Protein AF-A0A497QDL5-F1 (afdb_monomer_lite)

Structure (mmCIF, N/CA/C/O backbone):
data_AF-A0A497QDL5-F1
#
_entry.id   AF-A0A497QDL5-F1
#
loop_
_atom_site.group_PDB
_atom_site.id
_atom_site.type_symbol
_atom_site.label_atom_id
_atom_site.label_alt_id
_atom_site.label_comp_id
_atom_site.label_asym_id
_atom_site.label_entity_id
_atom_site.label_seq_id
_atom_site.pdbx_PDB_ins_code
_atom_site.Cartn_x
_atom_site.Cartn_y
_atom_site.Cartn_z
_atom_site.occupancy
_atom_site.B_iso_or_equiv
_atom_site.auth_seq_id
_atom_site.auth_comp_id
_atom_site.auth_asym_id
_atom_site.auth_atom_id
_atom_site.pdbx_PDB_model_num
ATOM 1 N N . MET A 1 1 ? 12.974 12.050 -15.235 1.00 70.06 1 MET A N 1
ATOM 2 C CA . MET A 1 1 ? 13.161 11.770 -13.793 1.00 70.06 1 MET A CA 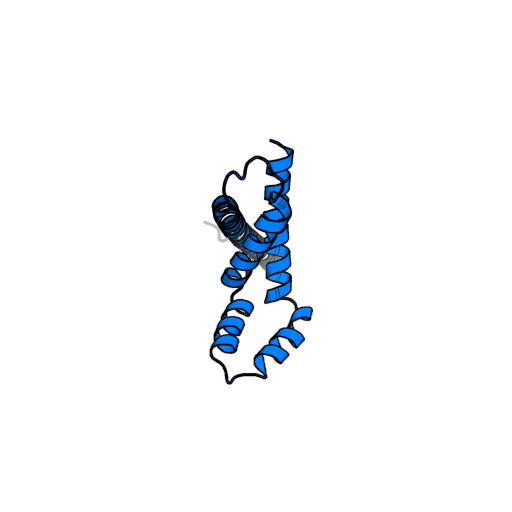1
ATOM 3 C C . MET A 1 1 ? 11.962 12.241 -12.970 1.00 70.06 1 MET A C 1
ATOM 5 O O . MET A 1 1 ? 11.304 11.392 -12.391 1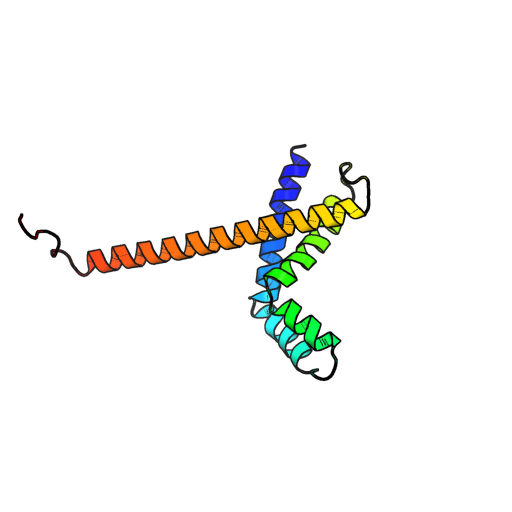.00 70.06 1 MET A O 1
ATOM 9 N N . LEU A 1 2 ? 11.583 13.526 -13.022 1.00 82.75 2 LEU A N 1
ATOM 10 C CA . LEU A 1 2 ? 10.425 14.075 -12.287 1.00 82.75 2 LEU A CA 1
ATOM 11 C C . LEU A 1 2 ? 9.112 13.285 -12.483 1.00 82.75 2 LEU A C 1
ATOM 13 O O . LEU A 1 2 ? 8.438 12.951 -11.515 1.00 82.75 2 LEU A O 1
ATOM 17 N N . LEU A 1 3 ? 8.786 12.914 -13.725 1.00 85.81 3 LEU A N 1
ATOM 18 C CA . LEU A 1 3 ? 7.562 12.166 -14.044 1.00 85.81 3 LEU A CA 1
ATOM 19 C C . LEU A 1 3 ? 7.527 10.760 -13.415 1.00 85.81 3 LEU A C 1
ATOM 21 O O . LEU A 1 3 ? 6.459 10.265 -13.071 1.00 85.81 3 LEU A O 1
ATOM 25 N N . VAL A 1 4 ? 8.687 10.126 -13.225 1.00 87.38 4 VAL A N 1
ATOM 26 C CA . VAL A 1 4 ? 8.786 8.824 -12.543 1.00 87.38 4 VAL A CA 1
ATOM 27 C C . VAL A 1 4 ? 8.561 8.997 -11.043 1.00 87.38 4 VAL A C 1
ATOM 29 O O . VAL A 1 4 ? 7.806 8.232 -10.452 1.00 87.38 4 VAL A O 1
ATOM 32 N N . SER A 1 5 ? 9.158 10.025 -10.438 1.00 89.50 5 SER A N 1
ATOM 33 C CA . SER A 1 5 ? 8.983 10.322 -9.013 1.00 89.50 5 SER A CA 1
ATOM 34 C C . SER A 1 5 ? 7.524 10.628 -8.669 1.00 89.50 5 SER A C 1
ATOM 36 O O . SER A 1 5 ? 6.996 10.094 -7.698 1.00 89.50 5 SER A O 1
ATOM 38 N N . VAL A 1 6 ? 6.836 11.414 -9.505 1.00 93.06 6 VAL A N 1
ATOM 39 C CA . VAL A 1 6 ? 5.400 11.693 -9.339 1.00 93.06 6 VAL A CA 1
ATOM 40 C C . VAL A 1 6 ? 4.574 10.408 -9.439 1.00 93.06 6 VAL A C 1
ATOM 42 O O . VAL A 1 6 ? 3.711 10.174 -8.597 1.00 93.06 6 VAL A O 1
ATOM 45 N N . LYS A 1 7 ? 4.873 9.527 -10.407 1.00 92.69 7 LYS A N 1
ATOM 46 C CA . LYS A 1 7 ? 4.215 8.213 -10.509 1.00 92.69 7 LYS A CA 1
ATOM 47 C C . LYS A 1 7 ? 4.410 7.365 -9.253 1.00 92.69 7 LYS A C 1
ATOM 49 O O . LYS A 1 7 ? 3.463 6.709 -8.841 1.00 92.69 7 LYS A O 1
ATOM 54 N N . PHE A 1 8 ? 5.592 7.397 -8.637 1.00 93.50 8 PHE A N 1
ATOM 55 C CA . PHE A 1 8 ? 5.858 6.696 -7.377 1.00 93.50 8 PHE A CA 1
ATOM 56 C C . PHE A 1 8 ? 5.004 7.218 -6.228 1.00 93.50 8 PHE A C 1
ATOM 58 O O . PHE A 1 8 ? 4.378 6.420 -5.538 1.00 93.50 8 PHE A O 1
ATOM 65 N N . ILE A 1 9 ? 4.927 8.537 -6.055 1.00 94.88 9 ILE A N 1
ATOM 66 C CA . ILE A 1 9 ? 4.097 9.143 -5.005 1.00 94.88 9 ILE A CA 1
ATOM 67 C C . ILE A 1 9 ? 2.628 8.755 -5.205 1.00 94.88 9 ILE A C 1
ATOM 69 O O . ILE A 1 9 ? 1.979 8.280 -4.276 1.00 94.88 9 ILE A O 1
ATOM 73 N N . ILE A 1 10 ? 2.121 8.885 -6.434 1.00 96.12 10 ILE A N 1
ATOM 74 C CA . ILE A 1 10 ? 0.745 8.504 -6.769 1.00 96.12 10 ILE A CA 1
ATOM 75 C C . ILE A 1 10 ? 0.519 7.008 -6.513 1.00 96.12 10 ILE A C 1
ATOM 77 O O . ILE A 1 10 ? -0.499 6.642 -5.939 1.00 96.12 10 ILE A O 1
ATOM 81 N N . ALA A 1 11 ? 1.464 6.143 -6.884 1.00 96.62 11 ALA A N 1
ATOM 82 C CA . ALA A 1 11 ? 1.350 4.702 -6.681 1.00 96.62 11 ALA A CA 1
ATOM 83 C C . ALA A 1 11 ? 1.257 4.318 -5.198 1.00 96.62 11 ALA A C 1
ATOM 85 O O . ALA A 1 11 ? 0.461 3.449 -4.843 1.00 96.62 11 ALA A O 1
ATOM 86 N N . VAL A 1 12 ? 2.028 4.980 -4.330 1.00 97.19 12 VAL A N 1
ATOM 87 C CA . VAL A 1 12 ? 1.949 4.784 -2.876 1.00 97.19 12 VAL A CA 1
ATOM 88 C C . VAL A 1 12 ? 0.574 5.209 -2.354 1.00 97.19 12 VAL A C 1
ATOM 90 O O . VAL A 1 12 ? -0.089 4.424 -1.683 1.00 97.19 12 VAL A O 1
ATOM 93 N N . ILE A 1 13 ? 0.096 6.399 -2.734 1.00 96.38 13 ILE A N 1
ATOM 94 C CA . ILE A 1 13 ? -1.216 6.911 -2.302 1.00 96.38 13 ILE A CA 1
ATOM 95 C C . ILE A 1 13 ? -2.360 6.008 -2.786 1.00 96.38 13 ILE A C 1
ATOM 97 O O . ILE A 1 13 ? -3.266 5.696 -2.018 1.00 96.38 13 ILE A O 1
ATOM 101 N N . ILE A 1 14 ? -2.320 5.569 -4.047 1.00 96.81 14 ILE A N 1
ATOM 102 C CA . ILE A 1 14 ? -3.333 4.675 -4.625 1.00 96.81 14 ILE A CA 1
ATOM 103 C C . ILE A 1 14 ? -3.320 3.320 -3.920 1.00 96.81 14 ILE A C 1
ATOM 105 O O . ILE A 1 14 ? -4.385 2.784 -3.623 1.00 96.81 14 ILE A O 1
ATOM 109 N N . THR A 1 15 ? -2.136 2.771 -3.642 1.00 97.25 15 THR A N 1
ATOM 110 C CA . THR A 1 15 ? -2.010 1.491 -2.932 1.00 97.25 15 THR A CA 1
ATOM 111 C C . THR A 1 15 ? -2.701 1.562 -1.579 1.00 97.25 15 THR A C 1
ATOM 113 O O . THR A 1 15 ? -3.495 0.681 -1.251 1.00 97.25 15 THR A O 1
ATOM 116 N N . GLU A 1 16 ? -2.463 2.638 -0.835 1.00 95.06 16 GLU A N 1
ATOM 117 C CA . GLU A 1 16 ? -3.083 2.865 0.464 1.00 95.06 16 GLU A CA 1
ATOM 118 C C . GLU A 1 16 ? -4.604 2.993 0.352 1.00 95.06 16 GLU A C 1
ATOM 120 O O . GLU A 1 16 ? -5.348 2.247 0.985 1.00 95.06 16 GLU A O 1
ATOM 125 N N . ALA A 1 17 ? -5.073 3.873 -0.536 1.00 94.44 17 ALA A N 1
ATOM 126 C CA . ALA A 1 17 ? -6.495 4.130 -0.722 1.00 94.44 17 ALA A CA 1
ATOM 127 C C . ALA A 1 17 ? -7.268 2.865 -1.124 1.00 94.44 17 ALA A C 1
ATOM 129 O O . ALA A 1 17 ? -8.344 2.599 -0.590 1.00 94.44 17 ALA A O 1
ATOM 130 N N . ILE A 1 18 ? -6.720 2.053 -2.037 1.00 95.00 18 ILE A N 1
ATOM 131 C CA . ILE A 1 18 ? -7.341 0.780 -2.426 1.00 95.00 18 ILE A CA 1
ATOM 132 C C . ILE A 1 18 ? -7.275 -0.217 -1.264 1.00 95.00 18 ILE A C 1
ATOM 134 O O . ILE A 1 18 ? -8.248 -0.932 -1.035 1.00 95.00 18 ILE A O 1
ATOM 138 N N . THR A 1 19 ? -6.175 -0.262 -0.505 1.00 94.25 19 THR A N 1
ATOM 139 C CA . THR A 1 19 ? -6.047 -1.168 0.648 1.00 94.25 19 THR A CA 1
ATOM 140 C C . THR A 1 19 ? -7.111 -0.865 1.692 1.00 94.25 19 THR A C 1
ATOM 142 O O . THR A 1 19 ? -7.830 -1.774 2.112 1.00 94.25 19 THR A O 1
ATOM 145 N N . GLU A 1 20 ? -7.272 0.399 2.081 1.00 91.25 20 GLU A N 1
ATOM 146 C CA . GLU A 1 20 ? -8.318 0.803 3.020 1.00 91.25 20 GLU A CA 1
ATOM 147 C C . GLU A 1 20 ? -9.715 0.559 2.454 1.00 91.25 20 GLU A C 1
ATOM 149 O O . GLU A 1 20 ? -10.591 0.055 3.161 1.00 91.25 20 GLU A O 1
ATOM 154 N N . LEU A 1 21 ? -9.930 0.843 1.168 1.00 91.19 21 LEU A N 1
ATOM 155 C CA . LEU A 1 21 ? -11.213 0.591 0.527 1.00 91.19 21 LEU A CA 1
ATOM 156 C C . LEU A 1 21 ? -11.565 -0.901 0.565 1.00 91.19 21 LEU A C 1
ATOM 158 O O . LEU A 1 21 ? -12.680 -1.258 0.932 1.00 91.19 21 LEU A O 1
ATOM 162 N N . VAL A 1 22 ? -10.633 -1.794 0.246 1.00 89.06 22 VAL A N 1
ATOM 163 C CA . VAL A 1 22 ? -10.900 -3.238 0.237 1.00 89.06 22 VAL A CA 1
ATOM 164 C C . VAL A 1 22 ? -11.067 -3.789 1.656 1.00 89.06 22 VAL A C 1
ATOM 166 O O . VAL A 1 22 ? -11.965 -4.597 1.899 1.00 89.06 22 VAL A O 1
ATOM 169 N N . THR A 1 23 ? -10.237 -3.352 2.605 1.00 86.94 23 THR A N 1
ATOM 170 C CA . THR A 1 23 ? -10.164 -3.976 3.940 1.00 86.94 23 THR A CA 1
ATOM 171 C C . THR A 1 23 ? -11.054 -3.319 4.993 1.00 86.94 23 THR A C 1
ATOM 173 O O . THR A 1 23 ? -11.602 -4.011 5.853 1.00 86.94 23 THR A O 1
ATOM 176 N N . LYS A 1 24 ? -11.275 -2.002 4.927 1.00 83.88 24 LYS A N 1
ATOM 177 C CA . LYS A 1 24 ? -12.062 -1.254 5.922 1.00 83.88 24 LYS A CA 1
ATOM 178 C C . LYS A 1 24 ? -13.440 -0.835 5.418 1.00 83.88 24 LYS A C 1
ATOM 180 O O . LYS A 1 24 ? -14.338 -0.658 6.238 1.00 83.88 24 LYS A O 1
ATOM 185 N N . SER A 1 25 ? -13.657 -0.696 4.106 1.00 84.06 25 SER A N 1
ATOM 186 C CA . SER A 1 25 ? -14.958 -0.203 3.639 1.00 84.06 25 SER A CA 1
ATOM 187 C C . SER A 1 25 ? -16.093 -1.205 3.870 1.00 84.06 25 SER A C 1
ATOM 189 O O . SER A 1 25 ? -15.956 -2.427 3.712 1.00 84.06 25 SER A O 1
ATOM 191 N N . SER A 1 26 ? -17.261 -0.653 4.197 1.00 79.88 26 SER A N 1
ATOM 192 C CA . SER A 1 26 ? -18.531 -1.375 4.222 1.00 79.88 26 SER A CA 1
ATOM 193 C C . SER A 1 26 ? -18.965 -1.828 2.827 1.00 79.88 26 SER A C 1
ATOM 195 O O . SER A 1 26 ? -19.694 -2.807 2.715 1.00 79.88 26 SER A O 1
ATOM 197 N N . PHE A 1 27 ? -18.482 -1.174 1.765 1.00 80.81 27 PHE A N 1
ATOM 198 C CA . PHE A 1 27 ? -18.816 -1.513 0.381 1.00 80.81 27 PHE A CA 1
ATOM 199 C C . PHE A 1 27 ? -18.350 -2.920 -0.001 1.00 80.81 27 PHE A C 1
ATOM 201 O O . PHE A 1 27 ? -19.082 -3.670 -0.638 1.00 80.81 27 PHE A O 1
ATOM 208 N N . PHE A 1 28 ? -17.159 -3.316 0.450 1.00 81.19 28 PHE A N 1
ATOM 209 C CA . PHE A 1 28 ? -16.630 -4.662 0.221 1.00 81.19 28 PHE A CA 1
ATOM 210 C C . PHE A 1 28 ? -17.080 -5.681 1.277 1.00 81.19 28 PHE A C 1
ATOM 212 O O . PHE A 1 28 ? -16.709 -6.852 1.202 1.00 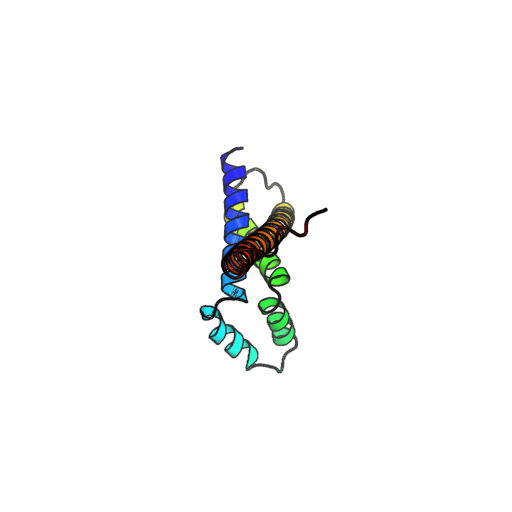81.19 28 PHE A O 1
ATOM 219 N N . LYS A 1 29 ? -17.897 -5.280 2.260 1.00 78.88 29 LYS A N 1
ATOM 220 C CA . LYS A 1 29 ? -18.412 -6.179 3.301 1.00 78.88 29 LYS A CA 1
ATOM 221 C C . LYS A 1 29 ? -19.296 -7.309 2.742 1.00 78.88 29 LYS A C 1
ATOM 223 O O . LYS A 1 29 ? -19.015 -8.449 3.094 1.00 78.88 29 LYS A O 1
ATOM 228 N N . PRO A 1 30 ? -20.257 -7.073 1.823 1.00 81.06 30 PRO A N 1
ATOM 229 C CA . PRO A 1 30 ? -21.075 -8.149 1.255 1.00 81.06 30 PRO A CA 1
ATOM 230 C C . PRO A 1 30 ? -20.241 -9.142 0.444 1.00 81.06 30 PRO A C 1
ATOM 232 O O . PRO A 1 30 ? -20.489 -10.342 0.481 1.00 81.06 30 PRO A O 1
ATOM 235 N N . LEU A 1 31 ? -19.219 -8.650 -0.268 1.00 80.19 31 LEU A N 1
ATOM 236 C CA . LEU A 1 31 ? -18.306 -9.505 -1.023 1.00 80.19 31 LEU A CA 1
ATOM 237 C C . LEU A 1 31 ? -17.483 -10.387 -0.077 1.00 80.19 31 LEU A C 1
ATOM 239 O O . LEU A 1 31 ? -17.372 -11.591 -0.301 1.00 80.19 31 LEU A O 1
ATOM 243 N N . ARG A 1 32 ? -16.958 -9.801 1.005 1.00 74.19 32 ARG A N 1
ATOM 244 C CA . ARG A 1 32 ? -16.259 -10.529 2.068 1.00 74.19 32 ARG A CA 1
ATOM 245 C C . ARG A 1 32 ? -17.161 -11.589 2.695 1.00 74.19 32 ARG A C 1
ATOM 247 O O . ARG A 1 32 ? -16.792 -12.755 2.705 1.00 74.19 32 ARG A O 1
ATOM 254 N N . GLU A 1 33 ? -18.373 -11.225 3.103 1.00 80.25 33 GLU A N 1
ATOM 255 C CA . GLU A 1 33 ? -19.368 -12.149 3.665 1.00 80.25 33 GLU A CA 1
ATOM 256 C C . GLU A 1 33 ? -19.750 -13.274 2.692 1.00 80.25 33 GLU A 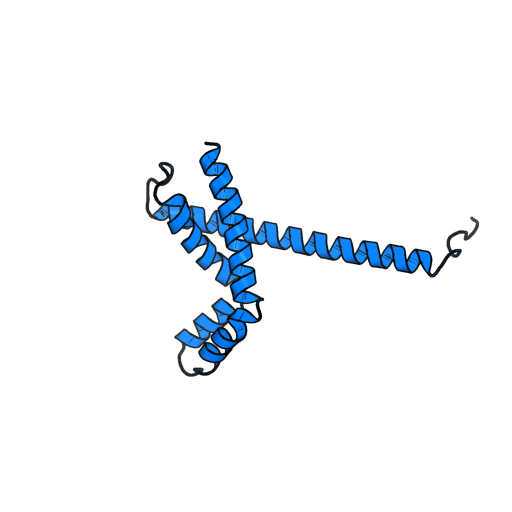C 1
ATOM 258 O O . GLU A 1 33 ? -19.865 -14.433 3.098 1.00 80.25 33 GLU A O 1
ATOM 263 N N . TRP A 1 34 ? -19.868 -12.975 1.396 1.00 80.81 34 TRP A N 1
ATOM 264 C CA . TRP A 1 34 ? -20.106 -13.984 0.366 1.00 80.81 34 TRP A CA 1
ATOM 265 C C . TRP A 1 34 ? -18.948 -14.982 0.264 1.00 80.81 34 TRP A C 1
ATOM 267 O O . TRP A 1 34 ? -19.185 -16.192 0.292 1.00 80.81 34 TRP A O 1
ATOM 277 N N . PHE A 1 35 ? -17.698 -14.507 0.236 1.00 70.31 35 PHE A N 1
ATOM 278 C CA . PHE A 1 35 ? -16.521 -15.380 0.304 1.00 70.31 35 PHE A CA 1
ATOM 279 C C . PHE A 1 35 ? -16.466 -16.167 1.624 1.00 70.31 35 PHE A C 1
ATOM 281 O O . PHE A 1 35 ? -16.095 -17.341 1.624 1.00 70.31 35 PHE A O 1
ATOM 288 N N . PHE A 1 36 ? -16.899 -15.568 2.735 1.00 69.12 36 PHE A N 1
ATOM 289 C CA . PHE A 1 36 ? -16.943 -16.202 4.056 1.00 69.12 36 PHE A CA 1
ATOM 290 C C . PHE A 1 36 ? -18.038 -17.252 4.210 1.00 69.12 36 PHE A C 1
ATOM 292 O O . PHE A 1 36 ? -17.927 -18.097 5.098 1.00 69.12 36 PHE A O 1
ATOM 299 N N . SER A 1 37 ? -19.064 -17.246 3.358 1.00 73.00 37 SER A N 1
ATOM 300 C CA . SER A 1 37 ? -20.115 -18.269 3.374 1.00 73.00 37 SER A CA 1
ATOM 301 C C . SER A 1 37 ? -19.628 -19.641 2.880 1.00 73.00 37 SER A C 1
ATOM 303 O O . SER A 1 37 ? -20.215 -20.664 3.225 1.00 73.00 37 SER A O 1
ATOM 305 N N . LYS A 1 38 ? -18.516 -19.700 2.130 1.00 69.31 38 LYS A N 1
ATOM 306 C CA . LYS A 1 38 ? -17.960 -20.940 1.558 1.00 69.31 38 LYS A CA 1
ATOM 307 C C . LYS A 1 38 ? -16.742 -21.437 2.349 1.00 69.31 38 LYS A C 1
ATOM 309 O O . LYS A 1 38 ? -15.608 -21.352 1.889 1.00 69.31 38 LYS A O 1
ATOM 314 N N . LYS A 1 39 ? -16.958 -21.954 3.566 1.00 59.44 39 LYS A N 1
ATOM 315 C CA . LYS A 1 39 ? -15.872 -22.277 4.525 1.00 59.44 39 LYS A CA 1
ATOM 316 C C . LYS A 1 39 ? -15.071 -23.567 4.281 1.00 59.44 39 LYS A C 1
ATOM 318 O O . LYS A 1 39 ? -14.068 -23.767 4.968 1.00 59.44 39 LYS A O 1
ATOM 323 N N . ASP A 1 40 ? -15.425 -24.402 3.307 1.00 68.69 40 ASP A N 1
ATOM 324 C CA . ASP A 1 40 ? -14.895 -25.777 3.260 1.00 68.69 40 ASP A CA 1
ATOM 325 C C . ASP A 1 40 ? -13.627 -26.015 2.428 1.00 68.69 40 ASP A C 1
ATOM 327 O O . ASP A 1 40 ? -13.136 -27.141 2.381 1.00 68.69 40 ASP A O 1
ATOM 331 N N . THR A 1 41 ? -13.006 -24.991 1.827 1.00 78.25 41 THR A N 1
ATOM 332 C CA . THR A 1 41 ? -11.728 -25.191 1.111 1.00 78.25 41 THR A CA 1
ATOM 333 C C . THR A 1 41 ? -10.568 -24.394 1.709 1.00 78.25 41 THR A C 1
ATOM 335 O O . THR A 1 41 ? -10.713 -23.259 2.167 1.00 78.25 41 THR A O 1
ATOM 338 N N . LYS A 1 42 ? -9.365 -24.993 1.690 1.00 80.88 42 LYS A N 1
ATOM 339 C CA . LYS A 1 42 ? -8.113 -24.356 2.151 1.00 80.88 42 LYS A CA 1
ATOM 340 C C . LYS A 1 42 ? -7.843 -23.019 1.447 1.00 80.88 42 LYS A C 1
ATOM 342 O O . LYS A 1 42 ? -7.305 -22.106 2.064 1.00 80.88 42 LYS A O 1
ATOM 347 N N . ILE A 1 43 ? -8.254 -22.899 0.184 1.00 81.06 43 ILE A N 1
ATOM 348 C CA . ILE A 1 43 ? -8.092 -21.686 -0.623 1.00 81.06 43 ILE A CA 1
ATOM 349 C C . ILE A 1 43 ? -8.941 -20.545 -0.056 1.00 81.06 43 ILE A C 1
ATOM 351 O O . ILE A 1 43 ? -8.422 -19.447 0.124 1.00 81.06 43 ILE A O 1
ATOM 355 N N . PHE A 1 44 ? -10.202 -20.800 0.311 1.00 79.12 44 PHE A N 1
ATOM 356 C CA . PHE A 1 44 ? -11.050 -19.771 0.924 1.00 79.12 44 PHE A CA 1
ATOM 357 C C . PHE A 1 44 ? -10.512 -19.310 2.283 1.00 79.12 44 PHE A C 1
ATOM 359 O O . PHE A 1 44 ? -10.598 -18.126 2.592 1.00 79.12 44 PHE A O 1
ATOM 366 N N . LYS A 1 45 ? -9.878 -20.196 3.066 1.00 78.69 45 LYS A N 1
ATOM 367 C CA . LYS A 1 45 ? -9.207 -19.804 4.322 1.00 78.69 45 LYS A CA 1
ATOM 368 C C . LYS A 1 45 ? -8.005 -18.885 4.091 1.00 78.69 45 LYS A C 1
ATOM 370 O O . 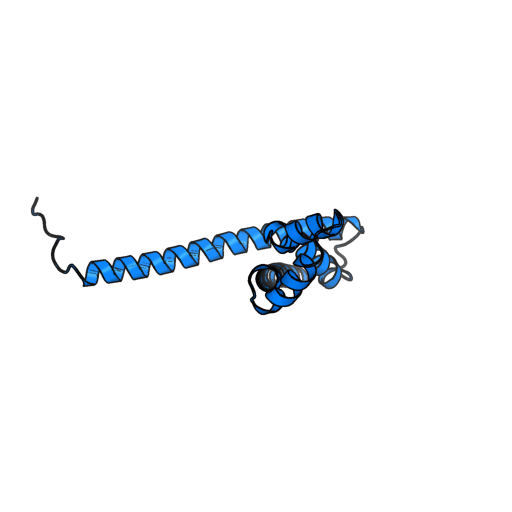LYS A 1 45 ? -7.840 -17.914 4.824 1.00 78.69 45 LYS A O 1
ATOM 375 N N . TRP A 1 46 ? -7.183 -19.171 3.082 1.00 83.25 46 TRP A N 1
ATOM 376 C CA . TRP A 1 46 ? -6.066 -18.296 2.715 1.00 83.25 46 TRP A CA 1
ATOM 377 C C . TRP A 1 46 ? -6.565 -16.936 2.215 1.00 83.25 46 TRP A C 1
ATOM 379 O O . TRP A 1 46 ? -6.090 -15.899 2.673 1.00 83.25 46 TRP A O 1
ATOM 389 N N . LEU A 1 47 ? -7.576 -16.940 1.342 1.00 82.25 47 LEU A N 1
ATOM 390 C CA . LEU A 1 47 ? -8.160 -15.722 0.785 1.00 82.25 47 LEU A CA 1
ATOM 391 C C . LEU A 1 47 ? -8.820 -14.857 1.871 1.00 82.25 47 LEU A C 1
ATOM 393 O O . LEU A 1 47 ? -8.681 -13.639 1.862 1.00 82.25 47 LEU A O 1
ATOM 397 N N . HIS A 1 48 ? -9.471 -15.487 2.850 1.00 79.19 48 HIS A N 1
ATOM 398 C CA . HIS A 1 48 ? -10.000 -14.818 4.038 1.00 79.19 48 HIS A CA 1
ATOM 399 C C . HIS A 1 48 ? -8.902 -14.102 4.823 1.00 79.19 48 HIS A C 1
ATOM 401 O O . HIS A 1 48 ? -8.998 -12.900 5.051 1.00 79.19 48 HIS A O 1
ATOM 407 N N . SER A 1 49 ? -7.818 -14.813 5.154 1.00 81.56 49 SER A N 1
ATOM 408 C CA . SER A 1 49 ? -6.680 -14.217 5.861 1.00 81.56 49 SER A CA 1
ATOM 409 C C . SER A 1 49 ? -6.054 -13.055 5.087 1.00 81.56 49 SER A C 1
ATOM 411 O O . SER A 1 49 ? -5.488 -12.155 5.699 1.00 81.56 49 SER A O 1
ATOM 413 N N . LEU A 1 50 ? -6.133 -13.077 3.756 1.00 84.75 50 LEU A N 1
ATOM 414 C CA . LEU A 1 50 ? -5.609 -12.030 2.889 1.00 84.75 50 LEU A CA 1
ATOM 415 C C . LEU A 1 50 ? -6.499 -10.781 2.893 1.00 84.75 50 LEU A C 1
ATOM 417 O O . LEU A 1 50 ? -5.969 -9.680 2.995 1.00 84.75 50 LEU A O 1
ATOM 421 N N . PHE A 1 51 ? -7.825 -10.942 2.839 1.00 82.31 51 PHE A N 1
ATOM 422 C CA . PHE A 1 51 ? -8.774 -9.822 2.879 1.00 82.31 51 PHE A CA 1
ATOM 423 C C . PHE A 1 51 ? -8.902 -9.165 4.259 1.00 82.31 51 PHE A C 1
ATOM 425 O O . PHE A 1 51 ? -9.193 -7.971 4.332 1.00 82.31 51 PHE A O 1
ATOM 432 N N . ASP A 1 52 ? -8.664 -9.910 5.339 1.00 82.69 52 ASP A N 1
ATOM 433 C CA . ASP A 1 52 ? -8.688 -9.361 6.701 1.00 82.69 52 ASP A CA 1
ATOM 434 C C . ASP A 1 52 ? -7.368 -8.685 7.096 1.00 82.69 52 ASP A C 1
ATOM 436 O O . ASP A 1 52 ? -7.332 -7.811 7.961 1.00 82.69 52 ASP A O 1
ATOM 440 N N . CYS A 1 53 ? -6.267 -9.061 6.449 1.00 87.12 53 CYS A N 1
ATOM 441 C CA . CYS A 1 53 ? -4.949 -8.504 6.710 1.00 87.12 53 CYS A CA 1
ATOM 442 C C . CYS A 1 53 ? -4.666 -7.325 5.765 1.00 87.12 53 CYS A C 1
ATOM 444 O O . CYS A 1 53 ? -4.196 -7.525 4.645 1.00 87.12 53 CYS A O 1
ATOM 446 N N . GLY A 1 54 ? -4.863 -6.086 6.236 1.00 87.50 54 GLY A N 1
ATOM 447 C CA . GLY A 1 54 ? -4.528 -4.857 5.489 1.00 87.50 54 GLY A CA 1
ATOM 448 C C . GLY A 1 54 ? -3.105 -4.851 4.928 1.00 87.50 54 GLY A C 1
ATOM 449 O O . GLY A 1 54 ? -2.899 -4.557 3.756 1.00 87.50 54 GLY A O 1
ATOM 450 N N . TYR A 1 55 ? -2.135 -5.296 5.729 1.00 89.38 55 TYR A N 1
ATOM 451 C CA . TYR A 1 55 ? -0.738 -5.426 5.310 1.00 89.38 55 TYR A CA 1
ATOM 452 C C . TYR A 1 55 ? -0.530 -6.479 4.205 1.00 89.38 55 TYR A C 1
ATOM 454 O O . TYR A 1 55 ? 0.319 -6.337 3.333 1.00 89.38 55 TYR A O 1
ATOM 462 N N . CYS A 1 56 ? -1.283 -7.574 4.233 1.00 91.25 56 CYS A N 1
ATOM 463 C CA . CYS A 1 56 ? -1.169 -8.623 3.230 1.00 91.25 56 CYS A CA 1
ATOM 464 C C . CYS A 1 56 ? -1.813 -8.154 1.926 1.00 91.25 56 CYS A C 1
ATOM 466 O O . CYS A 1 56 ? -1.229 -8.308 0.858 1.00 91.25 56 CYS A O 1
ATOM 468 N N . MET A 1 57 ? -2.991 -7.533 2.028 1.00 92.69 57 MET A N 1
ATOM 469 C CA . MET A 1 57 ? -3.713 -6.968 0.896 1.00 92.69 57 MET A CA 1
ATOM 470 C C . MET A 1 57 ? -2.912 -5.854 0.207 1.00 92.69 57 MET A C 1
ATOM 472 O O . MET A 1 57 ? -2.845 -5.835 -1.024 1.00 92.69 57 MET A O 1
ATOM 476 N N . SER A 1 58 ? -2.244 -4.978 0.969 1.00 94.94 58 SER A N 1
ATOM 477 C CA . SER A 1 58 ? -1.436 -3.890 0.404 1.00 94.94 58 SER A CA 1
ATOM 478 C C . SER A 1 58 ? -0.262 -4.385 -0.433 1.00 94.94 58 SER A C 1
ATOM 480 O O . SER A 1 58 ? 0.047 -3.759 -1.442 1.00 94.94 58 SER A O 1
ATOM 482 N N . LEU A 1 59 ? 0.324 -5.546 -0.120 1.00 95.38 59 LEU A N 1
ATOM 483 C CA . LEU A 1 59 ? 1.371 -6.149 -0.950 1.00 95.38 59 LEU A CA 1
ATOM 484 C C . LEU A 1 59 ? 0.848 -6.526 -2.343 1.00 95.38 59 LEU A C 1
ATOM 486 O O . LEU A 1 59 ? 1.485 -6.223 -3.353 1.00 95.38 59 LEU A O 1
ATOM 490 N N . TRP A 1 60 ? -0.319 -7.173 -2.406 1.00 94.81 60 TRP A N 1
ATOM 491 C CA . TRP A 1 60 ? -0.928 -7.595 -3.673 1.00 94.81 60 TRP A CA 1
ATOM 492 C C . TRP A 1 60 ? -1.406 -6.405 -4.499 1.00 94.81 60 TRP A C 1
ATOM 494 O O . TRP A 1 60 ? -1.210 -6.380 -5.715 1.00 94.81 60 TRP A O 1
ATOM 504 N N . ILE A 1 61 ? -1.975 -5.395 -3.841 1.00 96.06 61 ILE A N 1
ATOM 505 C CA . ILE A 1 61 ? -2.363 -4.140 -4.487 1.00 96.06 61 ILE A CA 1
ATOM 506 C C . ILE A 1 61 ? -1.124 -3.418 -5.014 1.00 96.06 61 ILE A C 1
ATOM 508 O O . ILE A 1 61 ? -1.115 -3.030 -6.177 1.00 96.06 61 ILE A O 1
ATOM 512 N N . ALA A 1 62 ? -0.063 -3.282 -4.215 1.00 96.62 62 ALA A N 1
ATOM 513 C CA . ALA A 1 62 ? 1.171 -2.622 -4.631 1.00 96.62 62 ALA A CA 1
ATOM 514 C C . ALA A 1 62 ? 1.819 -3.316 -5.832 1.00 96.62 62 ALA A C 1
ATOM 516 O O . ALA A 1 62 ? 2.340 -2.649 -6.724 1.00 96.62 62 ALA A O 1
ATOM 517 N N . TRP A 1 63 ? 1.764 -4.650 -5.880 1.00 95.19 63 TRP A N 1
ATOM 518 C CA . TRP A 1 63 ? 2.247 -5.417 -7.023 1.00 95.19 63 TRP A CA 1
ATOM 519 C C . TRP A 1 63 ? 1.387 -5.205 -8.276 1.00 95.19 63 TRP A C 1
ATOM 521 O O . TRP A 1 63 ? 1.920 -4.990 -9.362 1.00 95.19 63 TRP A O 1
ATOM 531 N N . ALA A 1 64 ? 0.059 -5.181 -8.145 1.00 95.31 64 ALA A N 1
ATOM 532 C CA . ALA A 1 64 ? -0.814 -4.832 -9.264 1.00 95.31 64 ALA A CA 1
ATOM 533 C C . ALA A 1 64 ? -0.547 -3.394 -9.749 1.00 95.31 64 ALA A C 1
ATOM 535 O O . ALA A 1 64 ? -0.365 -3.156 -10.942 1.00 95.31 64 ALA A O 1
ATOM 536 N N . VAL A 1 65 ? -0.453 -2.434 -8.827 1.00 95.62 65 VAL A N 1
ATOM 537 C CA . VAL A 1 65 ? -0.159 -1.026 -9.120 1.00 95.62 65 VAL A CA 1
ATOM 538 C C . VAL A 1 65 ? 1.203 -0.876 -9.800 1.00 95.62 65 VAL A C 1
ATOM 540 O O . VAL A 1 65 ? 1.304 -0.131 -10.780 1.00 95.62 65 VAL A O 1
ATOM 543 N N . SER A 1 66 ? 2.237 -1.599 -9.349 1.00 94.56 66 SER A N 1
ATOM 544 C CA . SER A 1 66 ? 3.558 -1.558 -9.983 1.00 94.56 66 SER A CA 1
ATOM 545 C C . SER A 1 66 ? 3.494 -2.048 -11.429 1.00 94.56 66 SER A C 1
ATOM 547 O O . SER A 1 66 ? 3.992 -1.364 -12.326 1.00 94.56 66 SER A O 1
ATOM 549 N N . LEU A 1 67 ? 2.797 -3.163 -11.671 1.00 92.81 67 LEU A N 1
ATOM 550 C CA . LEU A 1 67 ? 2.583 -3.712 -13.009 1.00 92.81 67 LEU A CA 1
ATOM 551 C C . LEU A 1 67 ? 1.825 -2.746 -13.925 1.00 92.81 67 LEU A C 1
ATOM 553 O O . LEU A 1 67 ? 2.206 -2.606 -15.081 1.00 92.81 67 LEU A O 1
ATOM 557 N N . PHE A 1 68 ? 0.781 -2.063 -13.450 1.00 92.31 68 PHE A N 1
ATOM 558 C CA . PHE A 1 68 ? -0.014 -1.169 -14.300 1.00 92.31 68 PHE A CA 1
ATOM 559 C C . PHE A 1 68 ? 0.657 0.184 -14.559 1.00 92.31 68 PHE A C 1
ATOM 561 O O . PHE A 1 68 ? 0.682 0.657 -15.695 1.00 92.31 68 PHE A O 1
ATOM 568 N N . MET A 1 69 ? 1.202 0.828 -13.525 1.00 92.12 69 MET A N 1
ATOM 569 C CA . MET A 1 69 ? 1.687 2.210 -13.634 1.00 92.12 69 MET A CA 1
ATOM 570 C C . MET A 1 69 ? 3.085 2.319 -14.231 1.00 92.12 69 MET A C 1
ATOM 572 O O . MET A 1 69 ? 3.420 3.338 -14.856 1.00 92.12 69 MET A O 1
ATOM 576 N N . PHE A 1 70 ? 3.907 1.291 -14.027 1.00 90.75 70 PHE A N 1
ATOM 577 C CA . PHE A 1 70 ? 5.303 1.354 -14.407 1.00 90.75 70 PHE A CA 1
ATOM 578 C C . PHE A 1 70 ? 5.629 0.522 -15.647 1.00 90.75 70 PHE A C 1
ATOM 580 O O . PHE A 1 70 ? 6.703 0.762 -16.179 1.00 90.75 70 PHE A O 1
ATOM 587 N N . ARG A 1 71 ? 4.715 -0.321 -16.177 1.00 86.81 71 ARG A N 1
ATOM 588 C CA . ARG A 1 71 ? 4.934 -1.246 -17.323 1.00 86.81 71 ARG A CA 1
ATOM 589 C C . ARG A 1 71 ? 5.824 -0.704 -18.444 1.00 86.81 71 ARG A C 1
ATOM 591 O O . ARG A 1 71 ? 6.686 -1.407 -18.954 1.00 86.81 71 ARG A O 1
ATOM 598 N N . ASN A 1 72 ? 5.564 0.540 -18.836 1.00 82.94 72 ASN A N 1
ATOM 599 C CA . ASN A 1 72 ? 6.176 1.201 -19.990 1.00 82.94 72 ASN A CA 1
ATOM 600 C C . ASN A 1 72 ? 7.261 2.217 -19.584 1.00 82.94 72 ASN A C 1
ATOM 602 O O . ASN A 1 72 ? 7.515 3.180 -20.304 1.00 82.94 72 ASN A O 1
ATOM 606 N N . VAL A 1 73 ? 7.838 2.085 -18.389 1.00 82.31 73 VAL A N 1
ATOM 607 C CA . VAL A 1 73 ? 8.896 2.969 -17.893 1.00 82.31 73 VAL A CA 1
ATOM 608 C C . VAL A 1 73 ? 10.249 2.321 -18.168 1.00 82.31 73 VAL A C 1
ATOM 610 O O . VAL A 1 73 ? 10.526 1.235 -17.674 1.00 82.31 73 VAL A O 1
ATOM 613 N N . ASN A 1 74 ? 11.126 3.049 -18.866 1.00 77.75 74 ASN A N 1
ATOM 614 C CA . ASN A 1 74 ? 12.482 2.622 -19.262 1.00 77.75 74 ASN A CA 1
ATOM 615 C C . ASN A 1 74 ? 13.440 2.271 -18.099 1.00 77.75 74 ASN A C 1
ATOM 617 O O . ASN A 1 74 ? 14.607 1.985 -18.335 1.00 77.75 74 ASN A O 1
ATOM 621 N N . ILE A 1 75 ? 12.985 2.352 -16.847 1.00 71.81 75 ILE A N 1
ATOM 622 C CA . ILE A 1 75 ? 13.737 1.922 -15.657 1.00 71.81 75 ILE A CA 1
ATOM 623 C C . ILE A 1 75 ? 13.634 0.412 -15.452 1.00 71.81 75 ILE A C 1
ATOM 625 O O . ILE A 1 75 ? 14.483 -0.163 -14.781 1.00 71.81 75 ILE A O 1
ATOM 629 N N . VAL A 1 76 ? 12.612 -0.226 -16.019 1.00 76.31 76 VAL A N 1
ATOM 630 C CA . VAL A 1 76 ? 12.400 -1.656 -15.843 1.00 76.31 76 VAL A CA 1
ATOM 631 C C . VAL A 1 76 ? 13.093 -2.418 -16.957 1.00 76.31 76 VAL A C 1
ATOM 633 O O . VAL A 1 76 ? 12.651 -2.411 -18.104 1.00 76.31 76 VAL A O 1
ATOM 636 N N . TYR A 1 77 ? 14.201 -3.054 -16.590 1.00 76.25 77 TYR A N 1
ATOM 637 C CA . TYR A 1 77 ? 15.022 -3.886 -17.462 1.00 76.25 77 TYR A CA 1
ATOM 638 C C . TYR A 1 77 ? 14.598 -5.354 -17.406 1.00 76.25 77 TYR A C 1
ATOM 640 O O . TYR A 1 77 ? 14.752 -6.079 -18.386 1.00 76.25 77 TYR A O 1
ATOM 648 N N . SER A 1 78 ? 14.054 -5.797 -16.271 1.00 81.25 78 SER A N 1
ATOM 649 C CA . SER A 1 78 ? 13.653 -7.181 -16.032 1.00 81.25 78 SER A CA 1
ATOM 650 C C . SER A 1 78 ? 12.265 -7.273 -15.409 1.00 81.25 78 SER A C 1
ATOM 652 O O . SER A 1 78 ? 11.834 -6.407 -14.651 1.00 81.25 78 SER A O 1
ATOM 654 N N . HIS A 1 79 ? 11.571 -8.388 -15.646 1.00 78.81 79 HIS A N 1
ATOM 655 C CA . HIS A 1 79 ? 10.306 -8.681 -14.967 1.00 78.81 79 HIS A CA 1
ATOM 656 C C . HIS A 1 79 ? 10.433 -8.704 -13.434 1.00 78.81 79 HIS A C 1
ATOM 658 O O . HIS A 1 79 ? 9.453 -8.464 -12.730 1.00 78.81 79 HIS A O 1
ATOM 664 N N . VAL A 1 80 ? 11.638 -8.955 -12.915 1.00 82.44 80 VAL A N 1
ATOM 665 C CA . VAL A 1 80 ? 11.930 -8.941 -11.476 1.00 82.44 80 VAL A CA 1
ATOM 666 C C . VAL A 1 80 ? 11.838 -7.523 -10.893 1.00 82.44 80 VAL A C 1
ATOM 668 O O . VAL A 1 80 ? 11.485 -7.365 -9.724 1.00 82.44 80 VAL A O 1
ATOM 671 N N . ASP A 1 81 ? 12.048 -6.480 -11.700 1.00 85.81 81 ASP A N 1
ATOM 672 C CA . ASP A 1 81 ? 11.995 -5.091 -11.230 1.00 85.81 81 ASP A CA 1
ATOM 673 C C . ASP A 1 81 ? 10.573 -4.702 -10.800 1.00 85.81 81 ASP A C 1
ATOM 675 O O . ASP A 1 81 ? 10.408 -3.957 -9.838 1.00 85.81 81 ASP A O 1
ATOM 679 N N . TRP A 1 82 ? 9.528 -5.266 -11.423 1.00 86.75 82 TRP A N 1
ATOM 680 C CA . TRP A 1 82 ? 8.132 -5.039 -11.011 1.00 86.75 82 TRP A CA 1
ATOM 681 C C . TRP A 1 82 ? 7.850 -5.524 -9.593 1.00 86.75 82 TRP A C 1
ATOM 683 O O . TRP A 1 82 ? 7.076 -4.896 -8.864 1.00 86.75 82 TRP A O 1
ATOM 693 N N . ILE A 1 83 ? 8.473 -6.642 -9.212 1.00 90.62 83 ILE A N 1
ATOM 694 C CA . ILE A 1 83 ? 8.344 -7.224 -7.877 1.00 90.62 83 ILE A CA 1
ATOM 695 C C . ILE A 1 83 ? 9.009 -6.290 -6.869 1.00 90.62 83 ILE A C 1
ATOM 697 O O . ILE A 1 83 ? 8.387 -5.926 -5.874 1.00 90.62 83 ILE A O 1
ATOM 701 N N . TRP A 1 84 ? 10.229 -5.827 -7.152 1.00 93.75 84 TRP A N 1
ATOM 702 C CA . TRP A 1 84 ? 10.940 -4.896 -6.274 1.00 93.75 84 TRP A CA 1
ATOM 703 C C . TRP A 1 84 ? 10.238 -3.547 -6.144 1.00 93.75 84 TRP A C 1
ATOM 705 O O . TRP A 1 84 ? 10.058 -3.062 -5.028 1.00 93.75 84 TRP A O 1
ATOM 715 N N . ILE A 1 85 ? 9.775 -2.972 -7.255 1.00 93.06 85 ILE A N 1
ATOM 716 C CA . ILE A 1 85 ? 8.986 -1.736 -7.253 1.00 93.06 85 ILE A CA 1
ATOM 717 C C . ILE A 1 85 ? 7.720 -1.928 -6.410 1.00 93.06 85 ILE A C 1
ATOM 719 O O . ILE A 1 85 ? 7.416 -1.082 -5.572 1.00 93.06 85 ILE A O 1
ATOM 723 N N . GLY A 1 86 ? 7.024 -3.059 -6.567 1.00 94.94 86 GLY A N 1
ATOM 724 C CA . GLY A 1 86 ? 5.855 -3.406 -5.755 1.00 94.94 86 GLY A CA 1
ATOM 725 C C . GLY A 1 86 ? 6.178 -3.502 -4.261 1.00 94.94 86 GLY A C 1
ATOM 726 O O . GLY A 1 86 ? 5.477 -2.907 -3.449 1.00 94.94 86 GLY A O 1
ATOM 727 N N . ILE A 1 87 ? 7.275 -4.168 -3.883 1.00 96.06 87 ILE A N 1
ATOM 728 C CA . ILE A 1 87 ? 7.728 -4.264 -2.483 1.00 96.06 87 ILE A CA 1
ATOM 729 C C . ILE A 1 87 ? 8.038 -2.877 -1.905 1.00 96.06 87 ILE A C 1
ATOM 731 O O . ILE A 1 87 ? 7.663 -2.591 -0.767 1.00 96.06 87 ILE A O 1
ATOM 735 N N . VAL A 1 88 ? 8.703 -2.008 -2.669 1.00 96.38 88 VAL A N 1
ATOM 736 C CA . VAL A 1 88 ? 9.013 -0.638 -2.235 1.00 96.38 88 VAL A CA 1
ATOM 737 C C . VAL A 1 88 ? 7.728 0.165 -2.034 1.00 96.38 88 VAL A C 1
ATOM 739 O O . VAL A 1 88 ? 7.550 0.753 -0.969 1.00 96.38 88 VAL A O 1
ATOM 742 N N . ILE A 1 89 ? 6.810 0.145 -3.006 1.00 96.69 89 ILE A N 1
ATOM 743 C CA . ILE A 1 89 ? 5.509 0.826 -2.909 1.00 96.69 89 ILE A CA 1
ATOM 744 C C . ILE A 1 89 ? 4.730 0.322 -1.690 1.00 96.69 89 ILE A C 1
ATOM 746 O O . ILE A 1 89 ? 4.264 1.131 -0.892 1.00 96.69 89 ILE A O 1
ATOM 750 N N . HIS A 1 90 ? 4.658 -0.997 -1.495 1.00 96.62 90 HIS A N 1
ATOM 751 C CA . HIS A 1 90 ? 4.037 -1.633 -0.330 1.00 96.62 90 HIS A CA 1
ATOM 752 C C . HIS A 1 90 ? 4.620 -1.113 0.988 1.00 96.62 90 HIS A C 1
ATOM 754 O O . HIS A 1 90 ? 3.891 -0.681 1.881 1.00 96.62 90 HIS A O 1
ATOM 760 N N . ARG A 1 91 ? 5.950 -1.115 1.132 1.00 96.38 91 ARG A N 1
ATOM 761 C CA . ARG A 1 91 ? 6.610 -0.646 2.361 1.00 96.38 91 ARG A CA 1
ATOM 762 C C . ARG A 1 91 ? 6.346 0.832 2.621 1.00 96.38 91 ARG A C 1
ATOM 764 O O . ARG A 1 91 ? 6.038 1.190 3.755 1.00 96.38 91 ARG A O 1
ATOM 771 N N . LEU A 1 92 ? 6.430 1.663 1.586 1.00 95.56 92 LEU A N 1
ATOM 772 C CA . LEU A 1 92 ? 6.162 3.093 1.697 1.00 95.56 92 LEU A CA 1
ATOM 773 C C . LEU A 1 92 ? 4.694 3.375 2.039 1.00 95.56 92 LEU A C 1
ATOM 775 O O . LEU A 1 92 ? 4.446 4.220 2.893 1.00 95.56 92 LEU A O 1
ATOM 779 N N . SER A 1 93 ? 3.745 2.628 1.465 1.00 94.69 93 SER A N 1
ATOM 780 C CA . SER A 1 93 ? 2.313 2.728 1.797 1.00 94.69 93 SER A CA 1
ATOM 781 C C . SER A 1 93 ? 2.078 2.445 3.276 1.00 94.69 93 SER A C 1
ATOM 783 O O . SER A 1 93 ? 1.455 3.241 3.965 1.00 94.69 93 SER A O 1
ATOM 785 N N . ASN A 1 94 ? 2.676 1.379 3.816 1.00 93.19 94 ASN A N 1
ATOM 786 C CA . ASN A 1 94 ? 2.514 1.053 5.236 1.00 93.19 94 ASN A CA 1
ATOM 787 C C . ASN A 1 94 ? 3.168 2.084 6.169 1.00 93.19 94 ASN A C 1
ATOM 789 O O . ASN A 1 94 ? 2.634 2.370 7.240 1.00 93.19 94 ASN A O 1
ATOM 793 N N . ILE A 1 95 ? 4.320 2.651 5.789 1.00 94.19 95 ILE A N 1
ATOM 794 C CA . ILE A 1 95 ? 4.934 3.753 6.549 1.00 94.19 95 ILE A CA 1
ATOM 795 C C . ILE A 1 95 ? 4.007 4.971 6.530 1.00 94.19 95 ILE A C 1
ATOM 797 O O . ILE A 1 95 ? 3.778 5.577 7.576 1.00 94.19 95 ILE A O 1
ATOM 801 N N . GLN A 1 96 ? 3.447 5.302 5.364 1.00 93.50 96 GLN A N 1
ATOM 802 C CA . GLN A 1 96 ? 2.471 6.376 5.220 1.00 93.50 96 GLN A CA 1
ATOM 803 C C . GLN A 1 96 ? 1.249 6.131 6.116 1.00 93.50 96 GLN A C 1
ATOM 805 O O . GLN A 1 96 ? 0.877 7.034 6.863 1.00 93.50 96 GLN A O 1
ATOM 810 N N . HIS A 1 97 ? 0.681 4.921 6.109 1.00 91.19 97 HIS A N 1
ATOM 811 C CA . HIS A 1 97 ? -0.435 4.536 6.977 1.00 91.19 97 HIS A CA 1
ATOM 812 C C . HIS A 1 97 ? -0.122 4.784 8.455 1.00 91.19 97 HIS A C 1
ATOM 814 O O . HIS A 1 97 ? -0.848 5.496 9.145 1.00 91.19 97 HIS A O 1
ATOM 820 N N . LEU A 1 98 ? 1.027 4.284 8.923 1.00 91.94 98 LEU A N 1
ATOM 821 C CA . LEU A 1 98 ? 1.459 4.435 10.311 1.00 91.94 98 LEU A CA 1
ATOM 822 C C . LEU A 1 98 ? 1.619 5.908 10.718 1.00 91.94 98 LEU A C 1
ATOM 824 O O . LEU A 1 98 ? 1.319 6.280 11.854 1.00 91.94 98 LEU A O 1
ATOM 828 N N . ILE A 1 99 ? 2.121 6.750 9.812 1.00 93.19 99 ILE A N 1
ATOM 829 C CA . ILE A 1 99 ? 2.254 8.190 10.053 1.00 93.19 99 ILE A CA 1
ATOM 830 C C . ILE A 1 99 ? 0.869 8.838 10.160 1.00 93.19 99 ILE A C 1
ATOM 832 O O . ILE A 1 99 ? 0.633 9.596 11.101 1.00 93.19 99 ILE A O 1
ATOM 836 N N . ILE A 1 100 ? -0.048 8.530 9.239 1.00 91.69 100 ILE A N 1
ATOM 837 C CA . ILE A 1 100 ? -1.413 9.078 9.231 1.00 91.69 100 ILE A CA 1
ATOM 838 C C . ILE A 1 100 ? -2.166 8.690 10.510 1.00 91.69 100 ILE A C 1
ATOM 840 O O . ILE A 1 100 ? -2.777 9.556 11.143 1.00 91.69 100 ILE A O 1
ATOM 844 N N . ASP A 1 101 ? -2.065 7.434 10.940 1.00 90.25 101 ASP A N 1
ATOM 845 C CA . ASP A 1 101 ? -2.687 6.948 12.174 1.00 90.25 101 ASP A CA 1
ATOM 846 C C . ASP A 1 101 ? -2.165 7.700 13.405 1.00 90.25 101 ASP A C 1
ATOM 848 O O . ASP A 1 101 ? -2.944 8.193 14.226 1.00 90.25 101 ASP A O 1
ATOM 852 N N . LYS A 1 102 ? -0.839 7.870 13.513 1.00 93.75 102 LYS A N 1
ATOM 853 C CA . LYS A 1 102 ? -0.217 8.623 14.614 1.00 93.75 102 LYS A CA 1
ATOM 854 C C . LYS A 1 102 ? -0.638 10.089 14.630 1.00 93.75 102 LYS A C 1
ATOM 856 O O . LYS A 1 102 ? -0.910 10.628 15.702 1.00 93.75 102 LYS A O 1
ATOM 861 N N . LEU A 1 103 ? -0.694 10.737 13.467 1.00 93.88 103 LEU A N 1
ATOM 862 C CA . LEU A 1 103 ? -1.127 12.132 13.356 1.00 93.88 103 LEU A CA 1
ATOM 863 C C . LEU A 1 103 ? -2.597 12.297 13.746 1.00 93.88 103 LEU A C 1
ATOM 865 O O . LEU A 1 103 ? -2.950 13.257 14.432 1.00 93.88 103 LEU A O 1
ATOM 869 N N . THR A 1 104 ? -3.443 11.347 13.352 1.00 92.94 104 THR A N 1
ATOM 870 C CA . THR A 1 104 ? -4.868 11.341 13.697 1.00 92.94 104 THR A CA 1
ATOM 871 C C . THR A 1 104 ? -5.061 11.173 15.202 1.00 92.94 104 THR A C 1
ATOM 873 O O . THR A 1 104 ? -5.770 11.964 15.821 1.00 92.94 104 THR A O 1
ATOM 876 N N . TYR A 1 105 ? -4.355 10.219 15.815 1.00 93.88 105 TYR A N 1
ATOM 877 C CA . TYR A 1 105 ? -4.363 10.027 17.266 1.00 93.88 105 TYR A CA 1
ATOM 878 C C . TYR A 1 105 ? -3.885 11.273 18.026 1.00 93.88 105 TYR A C 1
ATOM 880 O O . TYR A 1 105 ? -4.537 11.718 18.971 1.00 93.88 105 TYR A O 1
ATOM 888 N N . LEU A 1 106 ? -2.776 11.881 17.589 1.00 94.81 106 LEU A N 1
ATOM 889 C CA . LEU A 1 106 ? -2.242 13.100 18.199 1.00 94.81 106 LEU A CA 1
ATOM 890 C C . LEU A 1 106 ? -3.249 14.256 18.131 1.00 94.81 106 LEU A C 1
ATOM 892 O O . LEU A 1 106 ? -3.418 14.988 19.105 1.00 94.81 106 LEU A O 1
ATOM 896 N N . LYS A 1 107 ? -3.944 14.407 16.999 1.00 95.12 107 LYS A N 1
ATOM 897 C CA . LYS A 1 107 ? -4.969 15.439 16.815 1.00 95.12 107 LYS A CA 1
ATOM 898 C C . LYS A 1 107 ? -6.136 15.264 17.787 1.00 95.12 107 LYS A C 1
ATOM 900 O O . LYS A 1 107 ? -6.581 16.250 18.370 1.00 95.12 107 LYS A O 1
ATOM 905 N N . GLU A 1 108 ? -6.619 14.039 17.979 1.00 95.12 108 GLU A N 1
ATOM 906 C CA . GLU A 1 108 ? -7.694 13.754 18.937 1.00 95.12 108 GLU A CA 1
ATOM 907 C C . GLU A 1 108 ? -7.240 13.962 20.388 1.00 95.12 108 GLU A C 1
ATOM 909 O O . GLU A 1 108 ? -7.963 14.565 21.182 1.00 95.12 108 GLU A O 1
ATOM 914 N N . TRP A 1 109 ? -6.006 13.577 20.725 1.00 94.69 109 TRP A N 1
ATOM 915 C CA . TRP A 1 109 ? -5.441 13.828 22.051 1.00 94.69 109 TRP A CA 1
ATOM 916 C C . TRP A 1 109 ? -5.323 15.326 22.369 1.00 94.69 109 TRP A C 1
ATOM 918 O O . TRP A 1 109 ? -5.682 15.754 23.464 1.00 94.69 109 TRP A O 1
ATOM 928 N N . LEU A 1 110 ? -4.883 16.144 21.406 1.00 95.00 110 LEU A N 1
ATOM 929 C CA . LEU A 1 110 ? -4.797 17.599 21.576 1.00 95.00 110 LEU A CA 1
ATOM 930 C C . LEU A 1 110 ? -6.173 18.245 21.790 1.00 95.00 110 LEU A C 1
ATOM 932 O O . LEU A 1 110 ? -6.294 19.138 22.628 1.00 95.00 110 LEU A O 1
ATOM 936 N N . LYS A 1 111 ? -7.211 17.780 21.082 1.00 94.50 111 LYS A N 1
ATOM 937 C CA . LYS A 1 111 ? -8.595 18.231 21.309 1.00 94.50 111 LYS A CA 1
ATOM 938 C C . LYS A 1 111 ? -9.098 17.853 22.701 1.00 94.50 111 LYS A C 1
ATOM 940 O O . LYS A 1 111 ? -9.761 18.652 23.351 1.00 94.50 111 LYS A O 1
ATOM 945 N N . LEU A 1 112 ? -8.798 16.636 23.155 1.00 94.75 112 LEU A N 1
ATOM 946 C CA . LEU A 1 112 ? -9.193 16.188 24.487 1.00 94.75 112 LEU A CA 1
ATOM 947 C C . LEU A 1 112 ? -8.487 17.008 25.570 1.00 94.75 112 LEU A C 1
ATOM 949 O O . LEU A 1 112 ? -9.122 17.440 26.527 1.00 94.75 112 LEU A O 1
ATOM 953 N N . LYS A 1 113 ? -7.186 17.264 25.396 1.00 94.12 113 LYS A N 1
ATOM 954 C CA . LYS A 1 113 ? -6.400 18.078 26.323 1.00 94.12 113 LYS A CA 1
ATOM 955 C C . LYS A 1 113 ? -6.971 19.492 26.454 1.00 94.12 113 LYS A C 1
ATOM 957 O O . LYS A 1 113 ? -7.204 19.933 27.574 1.00 94.12 113 LYS A O 1
ATOM 962 N N . SER A 1 114 ? -7.265 20.163 25.337 1.00 92.88 114 SER A N 1
ATOM 963 C CA . SER A 1 114 ? -7.845 21.513 25.374 1.00 92.88 114 SER A CA 1
ATOM 964 C C . SER A 1 114 ? -9.247 21.536 25.989 1.00 92.88 114 SER A C 1
ATOM 966 O O . SER A 1 114 ? -9.591 22.466 26.713 1.00 92.88 114 SER A O 1
ATOM 968 N N . PHE A 1 115 ? -10.054 20.497 25.764 1.00 94.00 115 PHE A N 1
ATOM 969 C CA . PHE A 1 115 ? -11.355 20.347 26.415 1.00 94.00 115 PHE A CA 1
ATOM 970 C C . PHE A 1 115 ? -11.232 20.205 27.942 1.00 94.00 115 PHE A C 1
ATOM 972 O O . PHE A 1 115 ? -11.961 20.870 28.675 1.00 94.00 115 PHE A O 1
ATOM 979 N N . ILE A 1 116 ? -10.290 19.389 28.425 1.00 92.38 116 ILE A N 1
ATOM 980 C CA . ILE A 1 116 ? -10.035 19.200 29.862 1.00 92.38 116 ILE A CA 1
ATOM 981 C C . ILE A 1 116 ? -9.543 20.501 30.513 1.00 92.38 116 ILE A C 1
ATOM 983 O O . ILE A 1 116 ? -10.028 20.867 31.581 1.00 92.38 116 ILE A O 1
ATOM 987 N N . GLU A 1 117 ? -8.623 21.221 29.865 1.00 91.19 117 GLU A N 1
ATOM 988 C CA . GLU A 1 117 ? -8.122 22.517 30.349 1.00 91.19 117 GLU A CA 1
ATOM 989 C C . GLU A 1 117 ? -9.248 23.561 30.461 1.00 91.19 117 GLU A C 1
ATOM 991 O O . GLU A 1 117 ? -9.306 24.299 31.443 1.00 91.19 117 GLU A O 1
ATOM 996 N N . ASN A 1 118 ? -10.200 23.566 29.521 1.00 90.75 118 ASN A N 1
ATOM 997 C CA . ASN A 1 118 ? -11.373 24.445 29.567 1.00 90.75 118 ASN A CA 1
ATOM 998 C C . ASN A 1 118 ? -12.389 24.069 30.661 1.00 90.75 118 ASN A C 1
ATOM 1000 O O . ASN A 1 118 ? -13.125 24.937 31.128 1.00 90.75 118 ASN A O 1
ATOM 1004 N N . LEU A 1 119 ? -12.455 22.797 31.068 1.00 87.56 119 LEU A N 1
ATOM 1005 C CA . LEU A 1 119 ? -13.342 22.331 32.144 1.00 87.56 119 LEU A CA 1
ATOM 1006 C C . LEU A 1 119 ? -12.775 22.573 33.548 1.00 87.56 119 LEU A C 1
ATOM 1008 O O . LEU A 1 119 ? -13.539 22.591 34.511 1.00 87.56 119 LEU A O 1
ATOM 1012 N N . MET A 1 120 ? -11.460 22.764 33.677 1.00 81.12 120 MET A N 1
ATOM 1013 C CA . MET A 1 120 ? -10.790 23.013 34.957 1.00 81.12 120 MET A CA 1
ATOM 1014 C C . MET A 1 120 ? -10.015 24.341 34.960 1.00 81.12 120 MET A C 1
ATO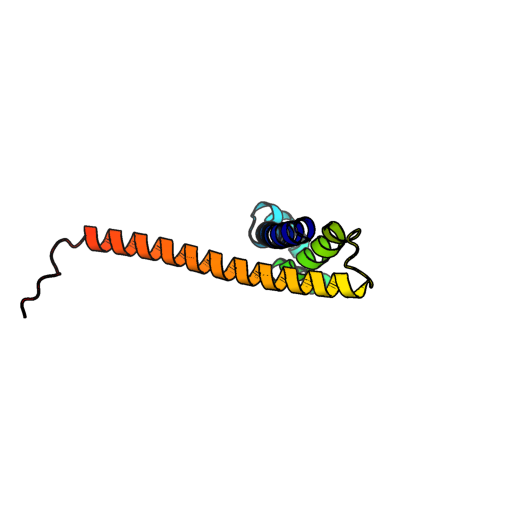M 1016 O O . MET A 1 120 ? -8.795 24.339 35.163 1.00 81.12 120 MET A O 1
ATOM 1020 N N . PRO A 1 121 ? -10.684 25.496 34.775 1.00 66.50 121 PRO A N 1
ATOM 1021 C CA . PRO A 1 121 ? -10.017 26.785 34.879 1.00 66.50 121 PRO A CA 1
ATOM 1022 C C . PRO A 1 121 ? -9.631 27.035 36.346 1.00 66.50 121 PRO A C 1
ATOM 1024 O O . PRO A 1 121 ? -10.462 27.457 37.144 1.00 66.50 121 PRO A O 1
ATOM 1027 N N . GLY A 1 122 ? -8.380 26.749 36.729 1.00 63.31 122 GLY A N 1
ATOM 1028 C CA . GLY A 1 122 ? -7.829 27.226 38.008 1.00 63.31 122 GLY A CA 1
ATOM 1029 C C . GLY A 1 122 ? -6.990 26.272 38.864 1.00 63.31 122 GLY A C 1
ATOM 1030 O O . GLY A 1 122 ? -6.513 26.713 39.901 1.00 63.31 122 GLY A O 1
ATOM 1031 N N . GLN A 1 123 ? -6.724 25.016 38.484 1.00 59.25 123 GLN A N 1
ATOM 1032 C CA . GLN A 1 123 ? -5.859 24.133 39.306 1.00 59.25 123 GLN A CA 1
ATOM 1033 C C . GLN A 1 123 ? -4.338 24.305 39.064 1.00 59.25 123 GLN A C 1
ATOM 1035 O O . GLN A 1 123 ? -3.545 23.436 39.412 1.00 59.25 123 GLN A O 1
ATOM 1040 N N . GLY A 1 124 ? -3.915 25.426 38.466 1.00 55.97 124 GLY A N 1
ATOM 1041 C CA . GLY A 1 124 ? -2.534 25.672 38.020 1.00 55.97 124 GLY A CA 1
ATOM 1042 C C . GLY A 1 124 ? -1.680 26.606 38.887 1.00 55.97 124 GLY A C 1
ATOM 1043 O O . GLY A 1 124 ? -0.560 26.910 38.488 1.00 55.97 124 GLY A O 1
ATOM 1044 N N . GLN A 1 125 ? -2.164 27.068 40.042 1.00 53.56 125 GLN A N 1
ATOM 1045 C CA . GLN A 1 125 ? -1.342 27.787 41.024 1.00 53.56 125 GLN A CA 1
ATOM 1046 C C . GLN A 1 125 ? -1.353 27.021 42.345 1.00 53.56 125 GLN A C 1
ATOM 1048 O O . GLN A 1 125 ? -2.113 27.318 43.258 1.00 53.56 125 GLN A O 1
ATOM 1053 N N . VAL A 1 126 ? -0.518 25.985 42.425 1.00 59.53 126 VAL A N 1
ATOM 1054 C CA . VAL A 1 126 ? 0.024 25.560 43.716 1.00 59.53 126 VAL A CA 1
ATOM 1055 C C . VAL A 1 126 ? 1.265 26.417 43.909 1.00 59.53 126 VAL A C 1
ATOM 1057 O O . VAL A 1 126 ? 2.279 26.202 43.239 1.00 59.53 126 VAL A O 1
ATOM 1060 N N . ASP A 1 127 ? 1.116 27.458 44.725 1.00 53.81 127 ASP A N 1
ATOM 1061 C CA . ASP A 1 127 ? 2.199 28.344 45.136 1.00 53.81 127 ASP A CA 1
ATOM 1062 C C . ASP A 1 127 ? 3.381 27.513 45.660 1.00 53.81 127 ASP A C 1
ATOM 1064 O O . ASP A 1 127 ? 3.201 26.539 46.396 1.00 53.81 127 ASP A O 1
ATOM 1068 N N . LYS A 1 128 ? 4.581 27.869 45.192 1.00 48.41 128 LYS A N 1
ATOM 1069 C CA . LYS A 1 128 ? 5.857 27.288 45.626 1.00 48.41 128 LYS A CA 1
ATOM 1070 C C . LYS A 1 128 ? 6.227 27.744 47.029 1.00 48.41 128 LYS A C 1
ATOM 1072 O O . LYS A 1 128 ? 5.975 28.929 47.335 1.00 48.41 128 LYS A O 1
#

Secondary structure (DSSP, 8-state):
-HHHHHHHHHHHHHHHHHHHHHHH-STTHHHHHHHHT-TTSHHHHHHHHHHH-HHHHHHHHHHHHHHHHHTT-TT--SHHHHHHHHHHHHHHHHHHHHHHHHHHHHHHHHHHHHHHHHH-TTTT----

Foldseek 3Di:
DVVVVVLLVVLLVVLLVVLCCQQPDPVNVVVLVVLVVPPPDPVSVVVNVCSNDSLNVSLVSLLVSLCPSCVPPPVDPDPVVSNVSSVVSSVSSVVVVVVVVVVVVVVVVVVVVVVVCVVDPDPPDPDD

pLDDT: mean 86.15, std 10.8, range [48.41, 97.25]

Sequence (128 aa):
MLLVSVKFIIAVIITEAITELVTKSSFFKPLREWFFSKKDTKIFKWLHSLFDCGYCMSLWIAWAVSLFMFRNVNIVYSHVDWIWIGIVIHRLSNIQHLIIDKLTYLKEWLKLKSFIENLMPGQGQVDK

Radius of gyration: 21.6 Å; chains: 1; bounding box: 36×54×66 Å